Protein AF-A0A9P6MX16-F1 (afdb_monomer_lite)

Secondary structure (DSSP, 8-state):
----PPBHHHHHTT-PPPSSSS-HHHHTSHHHHTT--BPPPPPPSS-S-S-HHHHHHHHHHHHHHHHHHHHHHHHHHHHHHHHTT------PPP---------------------SHHHHHHHHHHHHHHHHHHHHHHHHHHHHHHHHHHHHHHHHHHHHHHHHHHHH-

Organism: NCBI:txid101097

Foldseek 3Di:
DDDDAAWPVCVVVVHDFADDQVTPVQVVPVVSNVVGGGDDDDPDPPPPDPPPVVVVVVVVVVVVVVVVVVVVVVVVVVVCVVVVPPPPDDPDDDDDDDDDDDDDDDDDDDDPDPPCPVVVVVVVVVVVVVVVVVVVVVVVVVVVVVVVVVVVVVVVVVVVVVVVVVVVD

InterPro domains:
  IPR001138 Zn(2)Cys(6) fungal-type DNA-binding domain [PF00172] (6-37)
  IPR001138 Zn(2)Cys(6) fungal-type DNA-binding domain [PS50048] (6-38)
  IPR001138 Zn(2)Cys(6) fungal-type DNA-binding domain [SM00066] (1-47)
  IPR001138 Zn(2)Cys(6) fungal-type DNA-binding domain [cd00067] (6-29)
  IPR036864 Zn(2)-C6 fungal-type DNA-binding domain superfamily [G3DSA:4.10.240.10] (5-36)
  IPR036864 Zn(2)-C6 fungal-type DNA-binding domain superfamily [SSF57701] (5-32)

Structure (mmCIF, N/CA/C/O backbone):
data_AF-A0A9P6MX16-F1
#
_entry.id   AF-A0A9P6MX16-F1
#
loop_
_atom_site.group_PDB
_atom_site.id
_atom_site.type_symbol
_atom_site.label_atom_id
_atom_site.label_alt_id
_atom_site.label_comp_id
_atom_site.label_asym_id
_atom_site.label_entity_id
_atom_site.label_seq_id
_atom_site.pdbx_PDB_ins_code
_atom_site.Cartn_x
_atom_site.Cartn_y
_atom_site.Cartn_z
_atom_site.occupancy
_atom_site.B_iso_or_equiv
_atom_site.auth_seq_id
_atom_site.auth_comp_id
_atom_site.auth_asym_id
_atom_site.auth_atom_id
_atom_site.pdbx_PDB_model_num
ATOM 1 N N . MET A 1 1 ? -32.508 -3.639 0.639 1.00 66.38 1 MET A N 1
ATOM 2 C CA . MET A 1 1 ? -32.840 -5.002 1.113 1.00 66.38 1 MET A CA 1
ATOM 3 C C . MET A 1 1 ? -31.656 -5.532 1.906 1.00 66.38 1 MET A C 1
ATOM 5 O O . MET A 1 1 ? -30.570 -5.615 1.347 1.00 66.38 1 MET A O 1
ATOM 9 N N . ILE A 1 2 ? -31.820 -5.806 3.201 1.00 71.56 2 ILE A N 1
ATOM 10 C CA . ILE A 1 2 ? -30.737 -6.351 4.036 1.00 71.56 2 ILE A CA 1
ATOM 11 C C . ILE A 1 2 ? -30.566 -7.835 3.674 1.00 71.56 2 ILE A C 1
ATOM 13 O O . ILE A 1 2 ? -31.559 -8.566 3.697 1.00 71.56 2 ILE A O 1
ATOM 17 N N . PRO A 1 3 ? -29.358 -8.301 3.309 1.00 75.44 3 PRO A N 1
ATOM 18 C CA . PRO A 1 3 ? -29.143 -9.703 2.976 1.00 75.44 3 PRO A CA 1
ATOM 19 C C . PRO A 1 3 ? -29.376 -10.577 4.213 1.00 75.44 3 PRO A C 1
ATOM 21 O O . PRO A 1 3 ? -28.727 -10.405 5.244 1.00 75.44 3 PRO A O 1
ATOM 24 N N . VAL A 1 4 ? -30.302 -11.532 4.107 1.00 82.31 4 VAL A N 1
ATOM 25 C CA . VAL A 1 4 ? -30.577 -12.486 5.187 1.00 82.31 4 VAL A CA 1
ATOM 26 C C . VAL A 1 4 ? -29.433 -13.492 5.247 1.00 82.31 4 VAL A C 1
ATOM 28 O O . VAL A 1 4 ? -29.265 -14.328 4.358 1.00 82.31 4 VAL A O 1
ATOM 31 N N . ILE A 1 5 ? -28.636 -13.417 6.309 1.00 92.12 5 ILE A N 1
ATOM 32 C CA . ILE A 1 5 ? -27.616 -14.424 6.602 1.00 92.12 5 ILE A CA 1
ATOM 33 C C . ILE A 1 5 ? -28.334 -15.691 7.072 1.00 92.12 5 ILE A C 1
ATOM 35 O O . ILE A 1 5 ? -29.227 -15.634 7.911 1.00 92.12 5 ILE A O 1
ATOM 39 N N . ALA A 1 6 ? -27.971 -16.855 6.534 1.00 95.19 6 ALA A N 1
ATOM 40 C CA . ALA A 1 6 ? -28.532 -18.112 7.014 1.00 95.19 6 ALA A CA 1
ATOM 41 C C . ALA A 1 6 ? -27.985 -18.459 8.408 1.00 95.19 6 ALA A C 1
ATOM 43 O O . ALA A 1 6 ? -26.780 -18.353 8.661 1.00 95.19 6 ALA A O 1
ATOM 44 N N . CYS A 1 7 ? -28.852 -18.925 9.308 1.00 96.56 7 CYS A N 1
ATOM 45 C CA . CYS A 1 7 ? -28.423 -19.392 10.622 1.00 96.56 7 CYS A CA 1
ATOM 46 C C . CYS A 1 7 ? -27.561 -20.663 10.515 1.00 96.56 7 CYS A C 1
ATOM 48 O O . CYS A 1 7 ? -27.613 -21.396 9.524 1.00 96.56 7 CYS A O 1
ATOM 50 N N . ALA A 1 8 ? -26.779 -20.964 11.553 1.00 95.94 8 ALA A N 1
ATOM 51 C CA . ALA A 1 8 ? -25.869 -22.111 11.573 1.00 95.94 8 ALA A CA 1
ATOM 52 C C . ALA A 1 8 ? -26.576 -23.464 11.367 1.00 95.94 8 ALA A C 1
ATOM 54 O O . ALA A 1 8 ? -25.977 -24.392 10.827 1.00 95.94 8 ALA A O 1
ATOM 55 N N . ASN A 1 9 ? -27.839 -23.589 11.782 1.00 96.25 9 ASN A N 1
ATOM 56 C CA . ASN A 1 9 ? -28.613 -24.823 11.636 1.00 96.25 9 ASN A CA 1
ATOM 57 C C . ASN A 1 9 ? -29.133 -24.986 10.201 1.00 96.25 9 ASN A C 1
ATOM 59 O O . ASN A 1 9 ? -28.859 -26.004 9.574 1.00 96.25 9 ASN A O 1
ATOM 63 N N . CYS A 1 10 ? -29.770 -23.953 9.639 1.00 96.75 10 CYS A N 1
ATOM 64 C CA . CYS A 1 10 ? -30.230 -23.975 8.246 1.00 96.75 10 CYS A CA 1
ATOM 65 C C . CYS A 1 10 ? -29.064 -24.121 7.260 1.00 96.75 10 CYS A C 1
ATOM 67 O O . CYS A 1 10 ? -29.162 -24.877 6.297 1.00 96.75 10 CYS A O 1
ATOM 69 N N . LYS A 1 11 ? -27.926 -23.471 7.546 1.00 94.88 11 LYS A N 1
ATOM 70 C CA . LYS A 1 11 ? -26.704 -23.596 6.745 1.00 94.88 11 LYS A CA 1
ATOM 71 C C . LYS A 1 11 ? -26.135 -25.016 6.758 1.00 94.88 11 LYS A C 1
ATOM 73 O O . LYS A 1 11 ? -25.670 -25.463 5.723 1.00 94.88 11 LYS A O 1
ATOM 78 N N . ARG A 1 12 ? -26.170 -25.722 7.896 1.00 94.62 12 ARG A N 1
ATOM 79 C CA . ARG A 1 12 ? -25.709 -27.122 8.001 1.00 94.62 12 ARG A CA 1
ATOM 80 C C . ARG A 1 12 ? -26.660 -28.111 7.330 1.00 94.62 12 ARG A C 1
ATOM 82 O O . ARG A 1 12 ? -26.201 -29.081 6.750 1.00 94.62 12 ARG A O 1
ATOM 89 N N . SER A 1 13 ? -27.964 -27.858 7.399 1.00 95.06 13 SER A N 1
ATOM 90 C CA . SER A 1 13 ? -28.988 -28.704 6.773 1.00 95.06 13 SER A CA 1
ATOM 91 C C . SER A 1 13 ? -29.249 -28.375 5.298 1.00 95.06 13 SER A C 1
ATOM 93 O O . SER A 1 13 ? -30.109 -29.005 4.698 1.00 95.06 13 SER A O 1
ATOM 95 N N . HIS A 1 14 ? -28.549 -27.388 4.726 1.00 95.25 14 HIS A N 1
ATOM 96 C CA . HIS A 1 14 ? -28.743 -26.910 3.350 1.00 95.25 14 HIS A CA 1
ATOM 97 C C . HIS A 1 14 ? -30.196 -26.515 3.019 1.00 95.25 14 HIS A C 1
ATOM 99 O O . HIS A 1 14 ? -30.659 -26.703 1.898 1.00 95.25 14 HIS A O 1
ATOM 105 N N . ILE A 1 15 ? -30.914 -25.929 3.983 1.00 95.19 15 ILE A N 1
ATOM 106 C CA . ILE A 1 15 ? -32.284 -25.425 3.790 1.00 95.19 15 ILE A CA 1
ATOM 107 C C . ILE A 1 15 ? -32.323 -23.894 3.783 1.00 95.19 15 ILE A C 1
ATOM 109 O O . ILE A 1 15 ? -31.453 -23.227 4.355 1.00 95.19 15 ILE A O 1
ATOM 113 N N . LYS A 1 16 ? -33.365 -23.323 3.165 1.00 94.56 16 LYS A N 1
ATOM 114 C CA . LYS A 1 16 ? -33.611 -21.875 3.171 1.00 94.56 16 LYS A CA 1
ATOM 115 C C . LYS A 1 16 ? -33.823 -21.387 4.609 1.00 94.56 16 LYS A C 1
ATOM 117 O O . LYS A 1 16 ? -34.569 -21.991 5.374 1.00 94.56 16 LYS A O 1
ATOM 122 N N . CYS A 1 17 ? -33.154 -20.297 4.977 1.00 96.38 17 CYS A N 1
ATOM 123 C CA . CYS A 1 17 ? -33.319 -19.667 6.283 1.00 96.38 17 CYS A CA 1
ATOM 124 C C . CYS A 1 17 ? -34.291 -18.492 6.177 1.00 96.38 17 CYS A C 1
ATOM 126 O O . CYS A 1 17 ? -34.126 -17.636 5.308 1.00 96.38 17 CYS A O 1
ATOM 128 N N . ASP A 1 18 ? -35.250 -18.432 7.094 1.00 95.06 18 ASP A N 1
ATOM 129 C CA . ASP A 1 18 ? -36.186 -17.315 7.202 1.00 95.06 18 ASP A CA 1
ATOM 130 C C . ASP A 1 18 ? -35.578 -16.129 7.973 1.00 95.06 18 ASP A C 1
ATOM 132 O O . ASP A 1 18 ? -34.541 -16.247 8.650 1.00 95.06 18 ASP A O 1
ATOM 136 N N . SER A 1 19 ? -36.236 -14.975 7.867 1.00 90.75 19 SER A N 1
ATOM 137 C CA . SER A 1 19 ? -35.952 -13.789 8.674 1.00 90.75 19 SER A CA 1
ATOM 138 C C . SER A 1 19 ? -36.405 -13.986 10.131 1.00 90.75 19 SER A C 1
ATOM 140 O O . SER A 1 19 ? -37.314 -14.763 10.420 1.00 90.75 19 SER A O 1
ATOM 142 N N . GLY A 1 20 ? -35.742 -13.293 11.065 1.00 90.88 20 GLY A N 1
ATOM 143 C CA . GLY A 1 20 ? -36.014 -13.384 12.508 1.00 90.88 20 GLY A CA 1
ATOM 144 C C . GLY A 1 20 ? -35.150 -14.417 13.241 1.00 90.88 20 GLY A C 1
ATOM 145 O O . GLY A 1 20 ? -34.706 -15.413 12.664 1.00 90.88 20 GLY A O 1
ATOM 146 N N . ARG A 1 21 ? -34.846 -14.164 14.518 1.00 92.56 21 ARG A N 1
ATOM 147 C CA . ARG A 1 21 ? -34.056 -15.063 15.372 1.00 92.56 21 ARG A CA 1
ATOM 148 C C . ARG A 1 21 ? -34.848 -15.355 16.652 1.00 92.56 21 ARG A C 1
ATOM 150 O O . ARG A 1 21 ? -35.160 -14.404 17.360 1.00 92.56 21 ARG A O 1
ATOM 157 N N . PRO A 1 22 ? -35.167 -16.629 16.947 1.00 95.81 22 PRO A N 1
ATOM 158 C CA . PRO A 1 22 ? -34.936 -17.828 16.127 1.00 95.81 22 PRO A CA 1
ATOM 159 C C . PRO A 1 22 ? -35.709 -17.795 14.791 1.00 95.81 22 PRO A C 1
ATOM 161 O O . PRO A 1 22 ? -36.801 -17.246 14.713 1.00 95.81 22 PRO A O 1
ATOM 164 N N . CYS A 1 23 ? -35.146 -18.367 13.719 1.00 96.62 23 CYS A N 1
ATOM 165 C CA . CYS A 1 23 ? -35.841 -18.430 12.422 1.00 96.62 23 CYS A CA 1
ATOM 166 C C . CYS A 1 23 ? -37.009 -19.429 12.469 1.00 96.62 23 CYS A C 1
ATOM 168 O O . CYS A 1 23 ? -36.966 -20.371 13.262 1.00 96.62 23 CYS A O 1
ATOM 170 N N . GLN A 1 24 ? -38.007 -19.275 11.591 1.00 96.38 24 GLN A N 1
ATOM 171 C CA . GLN A 1 24 ? -39.219 -20.115 11.566 1.00 96.38 24 GLN A CA 1
ATOM 172 C C . GLN A 1 24 ? -38.905 -21.619 11.500 1.00 96.38 24 GLN A C 1
ATOM 174 O O . GLN A 1 24 ? -39.499 -22.419 12.222 1.00 96.38 24 GLN A O 1
ATOM 179 N N . ASN A 1 25 ? -37.902 -22.016 10.715 1.00 95.56 25 ASN A N 1
ATOM 180 C CA . ASN A 1 25 ? -37.457 -23.411 10.659 1.00 95.56 25 ASN A CA 1
ATOM 181 C C . ASN A 1 25 ? -36.829 -23.916 11.967 1.00 95.56 25 ASN A C 1
ATOM 183 O O . ASN A 1 25 ? -37.033 -25.069 12.341 1.00 95.56 25 ASN A O 1
ATOM 187 N N . CYS A 1 26 ? -36.085 -23.075 12.689 1.00 97.06 26 CYS A N 1
ATOM 188 C CA . CYS A 1 26 ? -35.563 -23.443 14.006 1.00 97.06 26 CYS A CA 1
ATOM 189 C C . CYS A 1 26 ? -36.658 -23.436 15.074 1.00 97.06 26 CYS A C 1
ATOM 191 O O . CYS A 1 26 ? -36.585 -24.245 15.987 1.00 97.06 26 CYS A O 1
ATOM 193 N N . LEU A 1 27 ? -37.666 -22.567 14.958 1.00 96.69 27 LEU A N 1
ATOM 194 C CA . LEU A 1 27 ? -38.768 -22.460 15.915 1.00 96.69 27 LEU A CA 1
ATOM 195 C C . LEU A 1 27 ? -39.606 -23.748 15.983 1.00 96.69 27 LEU A C 1
ATOM 197 O O . LEU A 1 27 ? -40.008 -24.159 17.064 1.00 96.69 27 LEU A O 1
ATOM 201 N N . LYS A 1 28 ? -39.782 -24.439 14.847 1.00 95.69 28 LYS A N 1
ATOM 202 C CA . LYS A 1 28 ? -40.460 -25.749 14.764 1.00 95.69 28 LYS A CA 1
ATOM 203 C C . LYS A 1 28 ? -39.739 -26.874 15.521 1.00 95.69 28 LYS A C 1
ATOM 205 O O . LYS A 1 28 ? -40.311 -27.940 15.725 1.00 95.69 28 LYS A O 1
ATOM 210 N N . HIS A 1 29 ? -38.481 -26.669 15.916 1.00 94.38 29 HIS A N 1
ATOM 211 C CA . HIS A 1 29 ? -37.665 -27.661 16.609 1.00 94.38 29 HIS A CA 1
ATOM 212 C C . HIS A 1 29 ? -37.099 -27.065 17.908 1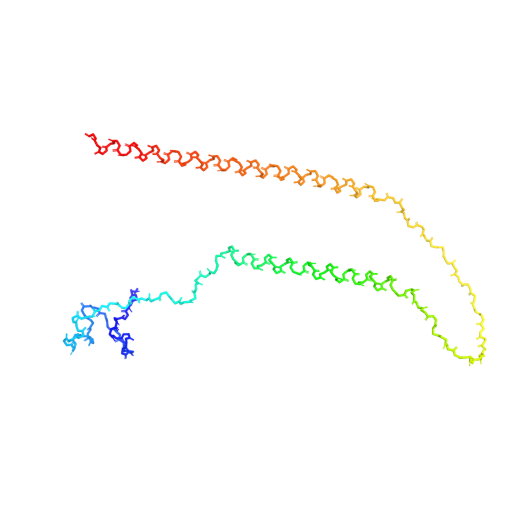.00 94.38 29 HIS A C 1
ATOM 214 O O . HIS A 1 29 ? -36.113 -26.324 17.849 1.00 94.38 29 HIS A O 1
ATOM 220 N N . PRO A 1 30 ? -37.632 -27.426 19.090 1.00 91.19 30 PRO A N 1
ATOM 221 C CA . PRO A 1 30 ? -37.253 -26.807 20.366 1.00 91.19 30 PRO A CA 1
ATOM 222 C C . PRO A 1 30 ? -35.738 -26.801 20.634 1.00 91.19 30 PRO A C 1
ATOM 224 O O . PRO A 1 30 ? -35.178 -25.799 21.075 1.00 91.19 30 PRO A O 1
ATOM 227 N N . SER A 1 31 ? -35.040 -27.878 20.263 1.00 92.31 31 SER A N 1
ATOM 228 C CA . SER A 1 31 ? -33.582 -28.007 20.405 1.00 92.31 31 SER A CA 1
ATOM 229 C C . SER A 1 31 ? -32.771 -27.072 19.492 1.00 92.31 31 SER A C 1
ATOM 231 O O . SER A 1 31 ? -31.654 -26.671 19.825 1.00 92.31 31 SER A O 1
ATOM 233 N N . LYS A 1 32 ? -33.318 -26.693 18.331 1.00 93.69 32 LYS A N 1
ATOM 234 C CA . LYS A 1 32 ? -32.662 -25.811 17.350 1.00 93.69 32 LYS A CA 1
ATOM 235 C C . LYS A 1 32 ? -33.019 -24.344 17.567 1.00 93.69 32 LYS A C 1
ATOM 237 O O . LYS A 1 32 ? -32.224 -23.486 17.184 1.00 93.69 32 LYS A O 1
ATOM 242 N N . ALA A 1 33 ? -34.177 -24.055 18.164 1.00 95.19 33 ALA A N 1
ATOM 243 C CA . ALA A 1 33 ? -34.611 -22.702 18.503 1.00 95.19 33 ALA A CA 1
ATOM 244 C C . ALA A 1 33 ? -33.630 -22.032 19.474 1.00 95.19 33 ALA A C 1
ATOM 246 O O . ALA A 1 33 ? -33.142 -20.940 19.188 1.00 95.19 33 ALA A O 1
ATOM 247 N N . LEU A 1 34 ? -33.249 -22.740 20.545 1.00 95.19 34 LEU A N 1
ATOM 248 C CA . LEU A 1 34 ? -32.335 -22.233 21.576 1.00 95.19 34 LEU A CA 1
ATOM 249 C C . LEU A 1 34 ? -30.926 -21.917 21.035 1.00 95.19 34 LEU A C 1
ATOM 251 O O . LEU A 1 34 ? -30.230 -21.049 21.546 1.00 95.19 34 LEU A O 1
ATOM 255 N N . THR A 1 35 ? -30.504 -22.609 19.973 1.00 95.62 35 THR A N 1
ATOM 256 C CA . THR A 1 35 ? -29.166 -22.474 19.365 1.00 95.62 35 THR A CA 1
ATOM 257 C C . THR A 1 35 ? -29.179 -21.707 18.038 1.00 95.62 35 THR A C 1
ATOM 259 O O . THR A 1 35 ? -28.188 -21.702 17.298 1.00 95.62 35 THR A O 1
ATOM 262 N N . CYS A 1 36 ? -30.298 -21.061 17.698 1.00 96.44 36 CYS A N 1
ATOM 263 C CA . CYS A 1 36 ? -30.483 -20.401 16.413 1.00 96.44 36 CYS A CA 1
ATOM 264 C C . CYS A 1 36 ? -29.717 -19.073 16.334 1.00 96.44 36 CYS A C 1
ATOM 266 O O . CYS A 1 36 ? -30.259 -18.003 16.599 1.00 96.44 36 CYS A O 1
ATOM 268 N N . ARG A 1 37 ? -28.470 -19.144 15.868 1.00 95.94 37 ARG A N 1
ATOM 269 C CA . ARG A 1 37 ? -27.595 -17.988 15.630 1.00 95.94 37 ARG A CA 1
ATOM 270 C C . ARG A 1 37 ? -27.145 -17.895 14.180 1.00 95.94 37 ARG A C 1
ATOM 272 O O . ARG A 1 37 ? -27.054 -18.915 13.491 1.00 95.94 37 ARG A O 1
ATOM 279 N N . ASP A 1 38 ? -26.832 -16.686 13.734 1.00 95.25 38 ASP A N 1
ATOM 280 C CA . ASP A 1 38 ? -26.268 -16.454 12.408 1.00 95.25 38 ASP A CA 1
ATOM 281 C C . ASP A 1 38 ? -24.962 -17.207 12.204 1.00 95.25 38 ASP A C 1
ATOM 283 O O . ASP A 1 38 ? -24.109 -17.284 13.090 1.00 95.25 38 ASP A O 1
ATOM 287 N N . ALA A 1 39 ? -24.812 -17.808 11.026 1.00 92.94 39 ALA A N 1
ATOM 288 C CA . ALA A 1 39 ? -23.555 -18.432 10.677 1.00 92.94 39 ALA A CA 1
ATOM 289 C C . ALA A 1 39 ? -22.536 -17.343 10.340 1.00 92.94 39 ALA A C 1
ATOM 291 O O . ALA A 1 39 ? -22.697 -16.646 9.340 1.00 92.94 39 ALA A O 1
ATOM 292 N N . ILE A 1 40 ? -21.454 -17.257 11.117 1.00 89.81 40 ILE A N 1
ATOM 293 C CA . ILE A 1 40 ? -20.320 -16.387 10.797 1.00 89.81 40 ILE A CA 1
ATOM 294 C C . ILE A 1 40 ? -19.742 -16.850 9.448 1.00 89.81 40 ILE A C 1
ATOM 296 O O . ILE A 1 40 ? -19.316 -18.010 9.322 1.00 89.81 40 ILE A O 1
ATOM 300 N N . PRO A 1 41 ? -19.762 -16.009 8.399 1.00 83.38 41 PRO A N 1
ATOM 301 C CA . PRO A 1 41 ? -19.105 -16.334 7.149 1.00 83.38 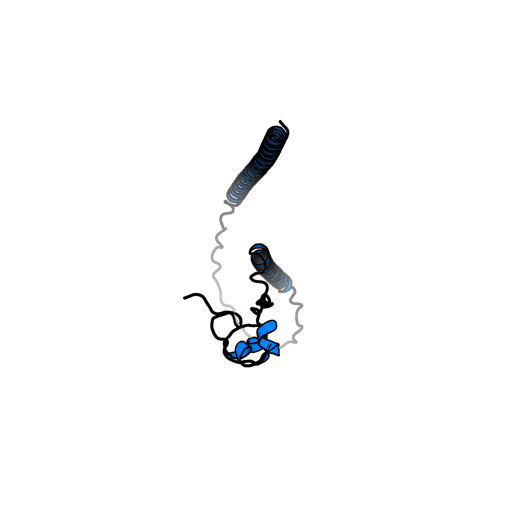41 PRO A CA 1
ATOM 302 C C . PRO A 1 41 ? -17.609 -16.464 7.425 1.00 83.38 41 PRO A C 1
ATOM 304 O O . PRO A 1 41 ? -16.966 -15.502 7.838 1.00 83.38 41 PRO A O 1
ATOM 307 N N . LYS A 1 42 ? -17.038 -17.649 7.194 1.00 80.38 42 LYS A N 1
ATOM 308 C CA . LYS A 1 42 ? -15.582 -17.748 7.115 1.00 80.38 42 LYS A CA 1
ATOM 309 C C . LYS A 1 42 ? -15.135 -16.882 5.932 1.00 80.38 42 LYS A C 1
ATOM 311 O O . LYS A 1 42 ? -15.789 -16.952 4.882 1.00 80.38 42 LYS A O 1
ATOM 316 N N . PRO A 1 43 ? -14.061 -16.087 6.065 1.00 77.25 43 PRO A N 1
ATOM 317 C CA . PRO A 1 43 ? -13.465 -15.444 4.906 1.00 77.25 43 PRO A CA 1
ATOM 318 C C . PRO A 1 43 ? -13.149 -16.554 3.899 1.00 77.25 43 PRO A C 1
ATOM 320 O O . PRO A 1 43 ? -12.456 -17.518 4.228 1.00 77.25 43 PRO A O 1
ATOM 323 N N . ARG A 1 44 ? -13.756 -16.499 2.706 1.00 74.06 44 ARG A N 1
ATOM 324 C CA . ARG A 1 44 ? -13.480 -17.500 1.668 1.00 74.06 44 ARG A CA 1
ATOM 325 C C . ARG A 1 44 ? -11.987 -17.413 1.378 1.00 74.06 44 ARG A C 1
ATOM 327 O O . ARG A 1 44 ? -11.493 -16.320 1.120 1.00 74.06 44 ARG A O 1
ATOM 334 N N . GLY A 1 45 ? -11.301 -18.550 1.461 1.00 67.19 45 GLY A N 1
ATOM 335 C CA . GLY A 1 45 ? -9.843 -18.689 1.455 1.00 67.19 45 GLY A CA 1
ATOM 336 C C . GLY A 1 45 ? -9.135 -18.329 0.150 1.00 67.19 45 GLY A C 1
ATOM 337 O O . GLY A 1 45 ? -8.098 -18.906 -0.144 1.00 67.19 45 GLY A O 1
ATOM 338 N N . ARG A 1 46 ? -9.641 -17.368 -0.624 1.00 60.06 46 ARG A N 1
ATOM 339 C CA . ARG A 1 46 ? -8.766 -16.616 -1.512 1.00 60.06 46 ARG A CA 1
ATOM 340 C C . ARG A 1 46 ? -8.396 -15.338 -0.761 1.00 60.06 46 ARG A C 1
ATOM 342 O O . ARG A 1 46 ? -9.284 -14.494 -0.611 1.00 60.06 46 ARG A O 1
ATOM 349 N N . PRO A 1 47 ? -7.155 -15.182 -0.257 1.00 63.50 47 PRO A N 1
ATOM 350 C CA . PRO A 1 47 ? -6.705 -13.887 0.239 1.00 63.50 47 PRO A CA 1
ATOM 351 C C . PRO A 1 47 ? -7.056 -12.846 -0.828 1.00 63.50 47 PRO A C 1
ATOM 353 O O . PRO A 1 47 ? -6.700 -13.000 -2.000 1.00 63.50 47 PRO A O 1
ATOM 356 N N . LYS A 1 48 ? -7.888 -11.866 -0.462 1.00 58.06 48 LYS A N 1
ATOM 357 C CA . LYS A 1 48 ? -8.299 -10.797 -1.372 1.00 58.06 48 LYS A CA 1
ATOM 358 C C . LYS A 1 48 ? -7.060 -9.966 -1.675 1.00 58.06 48 LYS A C 1
ATOM 360 O O . LYS A 1 48 ? -6.744 -9.058 -0.923 1.00 58.06 48 LYS A O 1
ATOM 365 N N . GLY A 1 49 ? -6.393 -10.318 -2.768 1.00 52.06 49 GLY A N 1
ATOM 366 C CA . GLY A 1 49 ? -5.196 -9.652 -3.249 1.00 52.06 49 GLY A CA 1
ATOM 367 C C . GLY A 1 49 ? -3.991 -9.954 -2.368 1.00 52.06 49 GLY A C 1
ATOM 368 O O . GLY A 1 49 ? -3.902 -9.492 -1.235 1.00 52.06 49 GLY A O 1
ATOM 369 N N . GLY A 1 50 ? -2.996 -10.638 -2.939 1.00 55.81 50 GLY A N 1
ATOM 370 C CA . GLY A 1 50 ? -1.633 -10.212 -2.637 1.00 55.81 50 GLY A CA 1
ATOM 371 C C . GLY A 1 50 ? -1.611 -8.692 -2.803 1.00 55.81 50 GLY A C 1
ATOM 372 O O . GLY A 1 50 ? -2.221 -8.176 -3.745 1.00 55.81 50 GLY A O 1
ATOM 373 N N . SER A 1 51 ? -1.054 -7.990 -1.822 1.00 65.19 51 SER A N 1
ATOM 374 C CA . SER A 1 51 ? -0.935 -6.531 -1.810 1.00 65.19 51 SER A CA 1
ATOM 375 C C . SER A 1 51 ? -0.582 -6.010 -3.208 1.00 65.19 51 SER A C 1
ATOM 377 O O . SER A 1 51 ? 0.119 -6.695 -3.950 1.00 65.19 51 SER A O 1
ATOM 379 N N . LYS A 1 52 ? -1.031 -4.805 -3.590 1.00 68.81 52 LYS A N 1
ATOM 380 C CA . LYS A 1 52 ? -0.557 -4.161 -4.834 1.00 68.81 52 LYS A CA 1
ATOM 381 C C . LYS A 1 52 ? 0.964 -4.315 -4.990 1.00 68.81 52 LYS A C 1
ATOM 383 O O . LYS A 1 52 ? 1.414 -4.712 -6.051 1.00 68.81 52 LYS A O 1
ATOM 388 N N . ALA A 1 53 ? 1.696 -4.196 -3.881 1.00 68.75 53 ALA A N 1
ATOM 389 C CA . ALA A 1 53 ? 3.122 -4.491 -3.773 1.00 68.75 53 ALA A CA 1
ATOM 390 C C . ALA A 1 53 ? 3.540 -5.906 -4.232 1.00 68.75 53 ALA A C 1
ATOM 392 O O . ALA A 1 53 ? 4.522 -6.039 -4.946 1.00 68.75 53 ALA A O 1
ATOM 393 N N . ALA A 1 54 ? 2.816 -6.969 -3.871 1.00 72.94 54 ALA A N 1
ATOM 394 C CA . ALA A 1 54 ? 3.111 -8.328 -4.332 1.00 72.94 54 ALA A CA 1
ATOM 395 C C . ALA A 1 54 ? 2.808 -8.521 -5.828 1.00 72.94 54 ALA A C 1
ATOM 397 O O . ALA A 1 54 ? 3.565 -9.188 -6.529 1.00 72.94 54 ALA A O 1
ATOM 398 N N . ALA A 1 55 ? 1.722 -7.930 -6.334 1.00 78.69 55 ALA A N 1
ATOM 399 C CA . ALA A 1 55 ? 1.415 -7.964 -7.765 1.00 78.69 55 ALA A CA 1
ATOM 400 C C . ALA A 1 55 ? 2.453 -7.176 -8.586 1.00 78.69 55 ALA A C 1
ATOM 402 O O . ALA A 1 55 ? 2.873 -7.620 -9.652 1.00 78.69 55 ALA A O 1
ATOM 403 N N . GLU A 1 56 ? 2.901 -6.043 -8.054 1.00 84.00 56 GLU A N 1
ATOM 404 C CA . GLU A 1 56 ? 3.900 -5.167 -8.659 1.00 84.00 56 GLU A CA 1
ATOM 405 C C . GLU A 1 56 ? 5.306 -5.773 -8.610 1.00 84.00 56 GLU A C 1
ATOM 407 O O . GLU A 1 56 ? 6.017 -5.733 -9.610 1.00 84.00 56 GLU A O 1
ATOM 412 N N . ALA A 1 57 ? 5.665 -6.460 -7.522 1.00 84.44 57 ALA A N 1
ATOM 413 C CA . ALA A 1 57 ? 6.902 -7.234 -7.432 1.00 84.44 57 ALA A CA 1
ATOM 414 C C . ALA A 1 57 ? 6.942 -8.378 -8.458 1.00 84.44 57 ALA A C 1
ATOM 416 O O . ALA A 1 57 ? 7.963 -8.591 -9.109 1.00 84.44 57 ALA A O 1
ATOM 417 N N . ILE A 1 58 ? 5.825 -9.090 -8.660 1.00 88.31 58 ILE A N 1
ATOM 418 C CA . ILE A 1 58 ? 5.732 -10.132 -9.695 1.00 88.31 58 ILE A CA 1
ATOM 419 C C . ILE A 1 58 ? 5.865 -9.518 -11.094 1.00 88.31 58 ILE A C 1
ATOM 421 O O . ILE A 1 58 ? 6.544 -10.087 -11.949 1.00 88.31 58 ILE A O 1
ATOM 425 N N . PHE A 1 59 ? 5.241 -8.363 -11.339 1.00 91.75 59 PHE A N 1
ATOM 426 C CA . PHE A 1 59 ? 5.341 -7.668 -12.622 1.00 91.75 59 PHE A CA 1
ATOM 427 C C . PHE A 1 59 ? 6.774 -7.196 -12.911 1.00 91.75 59 PHE A C 1
ATOM 429 O O . PHE A 1 59 ? 7.300 -7.499 -13.983 1.00 91.75 59 PHE A O 1
ATOM 436 N N . GLN A 1 60 ? 7.435 -6.547 -11.946 1.00 90.50 60 GLN A N 1
ATOM 437 C CA . GLN A 1 60 ? 8.838 -6.139 -12.070 1.00 90.50 60 GLN A CA 1
ATOM 438 C C . GLN A 1 60 ? 9.762 -7.334 -12.306 1.00 90.50 60 GLN A C 1
ATOM 440 O O . GLN A 1 60 ? 10.576 -7.294 -13.227 1.00 90.50 60 GLN A O 1
ATOM 445 N N . ALA A 1 61 ? 9.602 -8.420 -11.543 1.00 92.25 61 ALA A N 1
ATOM 446 C CA . ALA A 1 61 ? 10.412 -9.623 -11.717 1.00 92.25 61 ALA A CA 1
ATOM 447 C C . ALA A 1 61 ? 10.271 -10.205 -13.133 1.00 92.25 61 ALA A C 1
ATOM 449 O O . ALA A 1 61 ? 11.257 -10.622 -13.740 1.00 92.25 61 ALA A O 1
ATOM 450 N N . ARG A 1 62 ? 9.056 -10.185 -13.699 1.00 94.56 62 ARG A N 1
ATOM 451 C CA . ARG A 1 62 ? 8.796 -10.674 -15.060 1.00 94.56 62 ARG A CA 1
ATOM 452 C C . ARG A 1 62 ? 9.435 -9.790 -16.129 1.00 94.56 62 ARG A C 1
ATOM 454 O O . ARG A 1 62 ? 9.981 -10.312 -17.097 1.00 94.56 62 ARG A O 1
ATOM 461 N N . LEU A 1 63 ? 9.390 -8.472 -15.942 1.00 94.69 63 LEU A N 1
ATOM 462 C CA . LEU A 1 63 ? 10.013 -7.512 -16.851 1.00 94.69 63 LEU A CA 1
ATOM 463 C C . LEU A 1 63 ? 11.542 -7.651 -16.842 1.00 94.69 63 LEU A C 1
ATOM 465 O O . LEU A 1 63 ? 12.177 -7.673 -17.894 1.00 94.69 63 LEU A O 1
ATOM 469 N N . GLN A 1 64 ? 12.122 -7.839 -15.655 1.00 93.25 64 GLN A N 1
ATOM 470 C CA . GLN A 1 64 ? 13.557 -8.048 -15.479 1.00 93.25 64 GLN A CA 1
ATOM 471 C C . GLN A 1 64 ? 14.026 -9.358 -16.138 1.00 93.25 64 GLN A C 1
ATOM 473 O O . GLN A 1 64 ? 15.063 -9.387 -16.801 1.00 93.25 64 GLN A O 1
ATOM 478 N N . GLN A 1 65 ? 13.223 -10.424 -16.043 1.00 93.12 65 GLN A N 1
ATOM 479 C CA . GLN A 1 65 ? 13.494 -11.690 -16.733 1.00 93.12 65 GLN A CA 1
ATOM 480 C C . GLN A 1 65 ? 13.468 -11.536 -18.263 1.00 93.12 65 GLN A C 1
ATOM 482 O O . GLN A 1 65 ? 14.282 -12.138 -18.962 1.00 93.12 65 GLN A O 1
ATOM 487 N N . GLN A 1 66 ? 12.560 -10.708 -18.788 1.00 93.44 66 GLN A N 1
ATOM 488 C CA . GLN A 1 66 ? 12.441 -10.458 -20.224 1.00 93.44 66 GLN A CA 1
ATOM 489 C C . GLN A 1 66 ? 13.645 -9.670 -20.771 1.00 93.44 66 GLN A C 1
ATOM 491 O O . GLN A 1 66 ? 14.143 -9.988 -21.850 1.00 93.44 66 GLN A O 1
ATOM 496 N N . GLN A 1 67 ? 14.176 -8.712 -20.000 1.00 91.81 67 GLN A N 1
ATOM 497 C CA . GLN A 1 67 ? 15.409 -7.999 -20.362 1.00 91.81 67 GLN A CA 1
ATOM 498 C C . GLN A 1 67 ? 16.639 -8.920 -20.374 1.00 91.81 67 GLN A C 1
ATOM 500 O O . GLN A 1 67 ? 17.448 -8.843 -21.300 1.00 91.81 67 GLN A O 1
ATOM 505 N N . GLN A 1 68 ? 16.770 -9.835 -19.404 1.00 91.12 68 GLN A N 1
ATOM 506 C CA . GLN A 1 68 ? 17.884 -10.796 -19.396 1.00 91.12 68 GLN A CA 1
ATOM 507 C C . GLN A 1 68 ? 17.873 -11.724 -20.620 1.00 91.12 68 GLN A C 1
ATOM 509 O O . GLN A 1 68 ? 18.934 -12.026 -21.166 1.00 91.12 68 GLN A O 1
ATOM 514 N N . GLN A 1 69 ? 16.692 -12.144 -21.089 1.00 90.69 69 GLN A N 1
ATOM 515 C CA . GLN A 1 69 ? 16.591 -12.966 -22.301 1.00 90.69 69 GLN A CA 1
ATOM 516 C C . GLN A 1 69 ? 17.034 -12.210 -23.562 1.00 90.69 69 GLN A C 1
ATOM 518 O O . GLN A 1 69 ? 17.702 -12.799 -24.413 1.00 90.69 69 GLN A O 1
ATOM 523 N N . GLN A 1 70 ? 16.728 -10.912 -23.677 1.00 87.94 70 GLN A N 1
ATOM 524 C CA . GLN A 1 70 ? 17.189 -10.107 -24.816 1.00 87.94 70 GLN A CA 1
ATOM 525 C C . GLN A 1 70 ? 18.713 -9.933 -24.826 1.00 87.94 70 GLN A C 1
ATOM 527 O O . GLN A 1 70 ? 19.330 -10.073 -25.882 1.00 87.94 70 GLN A O 1
ATOM 532 N N . GLN A 1 71 ? 19.343 -9.709 -23.665 1.00 86.56 71 GLN A N 1
ATOM 533 C CA . GLN A 1 71 ? 20.809 -9.626 -23.592 1.00 86.56 71 GLN A CA 1
ATOM 534 C C . GLN A 1 71 ? 21.492 -10.941 -23.986 1.00 86.56 71 GLN A C 1
ATOM 536 O O . GLN A 1 71 ? 22.493 -10.913 -24.704 1.00 86.56 71 GLN A O 1
ATOM 541 N N . GLN A 1 72 ? 20.949 -12.097 -23.578 1.00 87.19 72 GLN A N 1
ATOM 542 C CA . GLN A 1 72 ? 21.509 -13.390 -23.988 1.00 87.19 72 GLN A CA 1
ATOM 543 C C . GLN A 1 72 ? 21.430 -13.601 -25.504 1.00 87.19 72 GLN A C 1
ATOM 545 O O . GLN A 1 72 ? 22.413 -14.049 -26.091 1.00 87.19 72 GLN A O 1
ATOM 550 N N . GLN A 1 73 ? 20.320 -13.233 -26.155 1.00 87.19 73 GLN A N 1
ATOM 551 C CA . GLN A 1 73 ? 20.206 -13.349 -27.616 1.00 87.19 73 GLN A CA 1
ATOM 552 C C . GLN A 1 73 ? 21.211 -12.459 -28.353 1.00 87.19 73 GLN A C 1
ATOM 554 O O . GLN A 1 73 ? 21.825 -12.904 -29.321 1.00 87.19 73 GLN A O 1
ATOM 559 N N . GLN A 1 74 ? 21.425 -11.228 -27.882 1.00 85.50 74 GLN A N 1
ATOM 560 C CA . GLN A 1 74 ? 22.371 -10.307 -28.513 1.00 85.50 74 GLN A CA 1
ATOM 561 C C . GLN A 1 74 ? 23.818 -10.817 -28.396 1.00 85.50 74 GLN A C 1
ATOM 563 O O . GLN A 1 74 ? 24.587 -10.765 -29.357 1.00 85.50 74 GLN A O 1
ATOM 568 N N . GLN A 1 75 ? 24.173 -11.399 -27.246 1.00 84.31 75 GLN A N 1
ATOM 569 C CA . GLN A 1 75 ? 25.492 -11.996 -27.036 1.00 84.31 75 GLN A CA 1
ATOM 570 C C . GLN A 1 75 ? 25.695 -13.269 -27.877 1.00 84.31 75 GLN A C 1
ATOM 572 O O . GLN A 1 75 ? 26.804 -13.522 -28.346 1.00 84.31 75 GLN A O 1
ATOM 577 N N . GLN A 1 76 ? 24.633 -14.046 -28.122 1.00 83.31 76 GLN A N 1
ATOM 578 C CA . GLN A 1 76 ? 24.678 -15.231 -28.985 1.00 83.31 76 GLN A CA 1
ATOM 579 C C . GLN A 1 76 ? 24.868 -14.857 -30.462 1.00 83.31 76 GLN A C 1
ATOM 581 O O . GLN A 1 76 ? 25.716 -15.451 -31.121 1.00 83.31 76 GLN A O 1
ATOM 586 N N . GLN A 1 77 ? 24.186 -13.813 -30.950 1.00 83.19 77 GLN A N 1
ATOM 587 C CA . GLN A 1 77 ? 24.379 -13.294 -32.313 1.00 83.19 77 GLN A CA 1
ATOM 588 C C . GLN A 1 77 ? 25.802 -12.775 -32.541 1.00 83.19 77 GLN A C 1
ATOM 590 O O . GLN A 1 77 ? 26.416 -13.098 -33.557 1.00 83.19 77 GLN A O 1
ATOM 595 N N . LEU A 1 78 ? 26.359 -12.032 -31.577 1.00 78.06 78 LEU A N 1
ATOM 596 C CA . LEU A 1 78 ? 27.769 -11.633 -31.610 1.00 78.06 78 LEU A CA 1
ATOM 597 C C . LEU A 1 78 ? 28.681 -12.863 -31.648 1.00 78.06 78 LEU A C 1
ATOM 599 O O . LEU A 1 78 ? 29.631 -12.913 -32.423 1.00 78.06 78 LEU A O 1
ATOM 603 N N . ARG A 1 79 ? 28.382 -13.896 -30.855 1.00 76.31 79 ARG A N 1
ATOM 604 C CA . ARG A 1 79 ? 29.190 -15.117 -30.838 1.00 76.31 79 ARG A CA 1
ATOM 605 C C . ARG A 1 79 ? 29.151 -15.864 -32.173 1.00 76.31 79 ARG A C 1
ATOM 607 O O . ARG A 1 79 ? 30.205 -16.300 -32.625 1.00 76.31 79 ARG A O 1
ATOM 614 N N . ASP A 1 80 ? 27.993 -15.963 -32.818 1.00 71.62 80 ASP A N 1
ATOM 615 C CA . ASP A 1 80 ? 27.854 -16.592 -34.138 1.00 71.62 80 ASP A CA 1
ATOM 616 C C . ASP A 1 80 ? 28.538 -15.764 -35.238 1.00 71.62 80 ASP A C 1
ATOM 618 O O . ASP A 1 80 ? 29.224 -16.325 -36.097 1.00 71.62 80 ASP A O 1
ATOM 622 N N . GLN A 1 81 ? 28.464 -14.430 -35.164 1.00 70.75 81 GLN A N 1
ATOM 623 C CA . GLN A 1 81 ? 29.206 -13.531 -36.055 1.00 70.75 81 GLN A CA 1
ATOM 624 C C . GLN A 1 81 ? 30.727 -13.720 -35.909 1.00 70.75 81 GLN A C 1
ATOM 626 O O . GLN A 1 81 ? 31.457 -13.730 -36.907 1.00 70.75 81 GLN A O 1
ATOM 631 N N . TYR A 1 82 ? 31.209 -13.938 -34.679 1.00 61.22 82 TYR A N 1
ATOM 632 C CA . TYR A 1 82 ? 32.628 -14.173 -34.409 1.00 61.22 82 TYR A CA 1
ATOM 633 C C . TYR A 1 82 ? 33.089 -15.633 -34.587 1.00 61.22 82 TYR A C 1
ATOM 635 O O . TYR A 1 82 ? 34.286 -15.879 -34.702 1.00 61.22 82 TYR A O 1
ATOM 643 N N . GLN A 1 83 ? 32.189 -16.617 -34.651 1.00 59.06 83 GLN A N 1
ATOM 644 C CA . GLN A 1 83 ? 32.551 -18.019 -34.919 1.00 59.06 83 GLN A CA 1
ATOM 645 C C . GLN A 1 83 ? 32.386 -18.421 -36.392 1.00 59.06 83 GLN A C 1
ATOM 647 O O . GLN A 1 83 ? 33.055 -19.352 -36.840 1.00 59.06 83 GLN A O 1
ATOM 652 N N . GLY A 1 84 ? 31.595 -17.684 -37.180 1.00 49.25 84 GLY A N 1
ATOM 653 C CA . GLY A 1 84 ? 31.371 -17.957 -38.605 1.00 49.25 84 GLY A CA 1
ATOM 654 C C . GLY A 1 84 ? 32.599 -17.817 -39.520 1.00 49.25 84 GLY A C 1
ATOM 655 O O . GLY A 1 84 ? 32.563 -18.278 -40.660 1.00 49.25 84 GLY A O 1
ATOM 656 N N . HIS A 1 85 ? 33.706 -17.238 -39.046 1.00 51.09 85 HIS A N 1
ATOM 657 C CA . HIS A 1 85 ? 34.917 -17.026 -39.850 1.00 51.09 85 HIS A CA 1
ATOM 658 C C . HIS A 1 85 ? 36.066 -18.008 -39.561 1.00 51.09 85 HIS A C 1
ATOM 660 O O . HIS A 1 85 ? 37.102 -17.930 -40.216 1.00 51.09 85 HIS A O 1
ATOM 666 N N . ILE A 1 86 ? 35.870 -19.007 -38.689 1.00 51.19 86 ILE A N 1
ATOM 667 C CA . ILE A 1 86 ? 36.737 -20.199 -38.660 1.00 51.19 86 ILE A CA 1
ATOM 668 C C . ILE A 1 86 ? 36.011 -21.348 -39.363 1.00 51.19 86 ILE A C 1
ATOM 670 O O . ILE A 1 86 ? 35.754 -22.418 -38.812 1.00 51.19 86 ILE A O 1
ATOM 674 N N . SER A 1 87 ? 35.687 -21.120 -40.637 1.00 49.75 87 SER A N 1
ATOM 675 C CA . SER A 1 87 ? 35.453 -22.217 -41.570 1.00 49.75 87 SER A CA 1
ATOM 676 C C . SER A 1 87 ? 36.778 -22.945 -41.762 1.00 49.75 87 SER A C 1
ATOM 678 O O . SER A 1 87 ? 37.610 -22.590 -42.592 1.00 49.75 87 SER A O 1
ATOM 680 N N . ARG A 1 88 ? 36.984 -23.969 -40.937 1.00 48.84 88 ARG A N 1
ATOM 681 C CA . ARG A 1 88 ? 37.996 -24.996 -41.151 1.00 48.84 88 ARG A CA 1
ATOM 682 C C . ARG A 1 88 ? 37.755 -25.568 -42.559 1.00 48.84 88 ARG A C 1
ATOM 684 O O . ARG A 1 88 ? 36.639 -26.026 -42.818 1.00 48.84 88 ARG A O 1
ATOM 691 N N . PRO A 1 89 ? 38.733 -25.524 -43.479 1.00 49.88 89 PRO A N 1
ATOM 692 C CA . PRO A 1 89 ? 38.514 -25.968 -44.846 1.00 49.88 89 PRO A CA 1
ATOM 693 C C . PRO A 1 89 ? 38.118 -27.444 -44.836 1.00 49.88 89 PRO A C 1
ATOM 695 O O . PRO A 1 89 ? 38.865 -28.313 -44.381 1.00 49.88 89 PRO A O 1
ATOM 698 N N . ARG A 1 90 ? 36.912 -27.725 -45.332 1.00 53.72 90 ARG A N 1
ATOM 699 C CA . ARG A 1 90 ? 36.494 -29.073 -45.693 1.00 53.72 90 ARG A CA 1
ATOM 700 C C . ARG A 1 90 ? 37.339 -29.466 -46.900 1.00 53.72 90 ARG A C 1
ATOM 702 O O . ARG A 1 90 ? 37.144 -28.928 -47.984 1.00 53.72 90 ARG A O 1
ATOM 709 N N . MET A 1 91 ? 38.293 -30.370 -46.700 1.00 51.62 91 MET A N 1
ATOM 710 C CA . MET A 1 91 ? 39.021 -31.030 -47.784 1.00 51.62 91 MET A CA 1
ATOM 711 C C . MET A 1 91 ? 37.985 -31.746 -48.668 1.00 51.62 91 MET A C 1
ATOM 713 O O . MET A 1 91 ? 37.490 -32.809 -48.300 1.00 51.62 91 MET A O 1
ATOM 717 N N . MET A 1 92 ? 37.588 -31.131 -49.783 1.00 49.84 92 MET A N 1
ATOM 718 C CA . MET A 1 92 ? 36.868 -31.799 -50.866 1.00 49.84 92 MET A CA 1
ATOM 719 C C . MET A 1 92 ? 37.884 -32.129 -51.952 1.00 49.84 92 MET A C 1
ATOM 721 O O . MET A 1 92 ? 38.659 -31.282 -52.395 1.00 49.84 92 MET A O 1
ATOM 725 N N . SER A 1 93 ? 37.895 -33.403 -52.314 1.00 54.66 93 SER A N 1
ATOM 726 C CA . SER A 1 93 ? 38.684 -33.998 -53.375 1.00 54.66 93 SER A CA 1
ATOM 727 C C . SER A 1 93 ? 38.329 -33.413 -54.743 1.00 54.66 93 SER A C 1
ATOM 729 O O . SER A 1 93 ? 37.204 -33.003 -55.014 1.00 54.66 93 SER A O 1
ATOM 731 N N . GLN A 1 94 ? 39.357 -33.386 -55.581 1.00 53.03 94 GLN A N 1
ATOM 732 C CA . GLN A 1 94 ? 39.457 -32.781 -56.901 1.00 53.03 94 GLN A CA 1
ATOM 733 C C . GLN A 1 94 ? 38.360 -33.243 -57.873 1.00 53.03 94 GLN A C 1
ATOM 735 O O . GLN A 1 94 ? 38.088 -34.437 -57.988 1.00 53.03 94 GLN A O 1
ATOM 740 N N . SER A 1 95 ? 37.815 -32.307 -58.651 1.00 52.25 95 SER A N 1
ATOM 741 C CA . SER A 1 95 ? 37.397 -32.536 -60.040 1.00 52.25 95 SER A CA 1
ATOM 742 C C . SER A 1 95 ? 37.338 -31.197 -60.775 1.00 52.25 95 SER A C 1
ATOM 744 O O . SER A 1 95 ? 36.636 -30.268 -60.386 1.00 52.25 95 SER A O 1
ATOM 746 N N . SER A 1 96 ? 38.180 -31.104 -61.795 1.00 56.62 96 SER A N 1
ATOM 747 C CA . SER A 1 96 ? 38.412 -29.992 -62.708 1.00 56.62 96 SER A CA 1
ATOM 748 C C . SER A 1 96 ? 37.327 -29.913 -63.782 1.00 56.62 96 SER A C 1
ATOM 750 O O . SER A 1 96 ? 36.934 -30.944 -64.310 1.00 56.62 96 SER A O 1
ATOM 752 N N . CYS A 1 97 ? 36.915 -28.700 -64.167 1.00 41.38 97 CYS A N 1
ATOM 753 C CA . CYS A 1 97 ? 37.252 -28.079 -65.462 1.00 41.38 97 CYS A CA 1
ATOM 754 C C . CYS A 1 97 ? 36.293 -26.923 -65.825 1.00 41.38 97 CYS A C 1
ATOM 756 O O . CYS A 1 97 ? 35.081 -27.104 -65.852 1.00 41.38 97 CYS A O 1
ATOM 758 N N . GLY A 1 98 ? 36.869 -25.780 -66.225 1.00 41.66 98 GLY A N 1
ATOM 759 C CA . GLY A 1 98 ? 36.335 -24.964 -67.325 1.00 41.66 98 GLY A CA 1
ATOM 760 C C . GLY A 1 98 ? 35.738 -23.586 -67.001 1.00 41.66 98 GLY A C 1
ATOM 761 O O . GLY A 1 98 ? 34.581 -23.524 -66.622 1.00 41.66 98 GLY A O 1
ATOM 762 N N . GLN A 1 99 ? 36.521 -22.531 -67.311 1.00 41.78 99 GLN A N 1
ATOM 763 C CA . GLN A 1 99 ? 36.153 -21.283 -68.039 1.00 41.78 99 GLN A CA 1
ATOM 764 C C . GLN A 1 99 ? 35.057 -20.368 -67.424 1.00 41.78 99 GLN A C 1
ATOM 766 O O . GLN A 1 99 ? 34.011 -20.836 -67.015 1.00 41.78 99 GLN A O 1
ATOM 771 N N . SER A 1 100 ? 35.131 -19.033 -67.344 1.00 44.28 100 SER A N 1
ATOM 772 C CA . SER A 1 100 ? 35.901 -17.973 -68.017 1.00 44.28 100 SER A CA 1
ATOM 773 C C . SER A 1 100 ? 35.726 -16.640 -67.239 1.00 44.28 100 SER A C 1
ATOM 775 O O . SER A 1 100 ? 34.856 -16.562 -66.371 1.00 44.28 100 SER A O 1
ATOM 777 N N . PRO A 1 101 ? 36.511 -15.581 -67.535 1.00 62.03 101 PRO A N 1
ATOM 778 C CA . PRO A 1 101 ? 36.497 -14.311 -66.807 1.00 62.03 101 PRO A CA 1
ATOM 779 C C . PRO A 1 101 ? 35.505 -13.297 -67.403 1.00 62.03 101 PRO A C 1
ATOM 781 O O . PRO A 1 101 ? 35.427 -13.142 -68.620 1.00 62.03 101 PRO A O 1
ATOM 784 N N . VAL A 1 102 ? 34.814 -12.538 -66.547 1.00 50.22 102 VAL A N 1
ATOM 785 C CA . VAL A 1 102 ? 34.189 -11.259 -66.920 1.00 50.22 102 VAL A CA 1
ATOM 786 C C . VAL A 1 102 ? 34.538 -10.181 -65.904 1.00 50.22 102 VAL A C 1
ATOM 788 O O . VAL A 1 102 ? 34.752 -10.432 -64.721 1.00 50.22 102 VAL A O 1
ATOM 791 N N . SER A 1 103 ? 34.676 -8.986 -66.453 1.00 49.69 103 SER A N 1
ATOM 792 C CA . SER A 1 103 ? 35.462 -7.868 -65.971 1.00 49.69 103 SER A CA 1
ATOM 793 C C . SER A 1 103 ? 34.562 -6.763 -65.407 1.00 49.69 103 SER A C 1
ATOM 795 O O . SER A 1 103 ? 33.429 -6.609 -65.853 1.00 49.69 103 SER A O 1
ATOM 797 N N . VAL A 1 104 ? 35.143 -5.970 -64.497 1.00 50.06 104 VAL A N 1
ATOM 798 C CA . VAL A 1 104 ? 34.802 -4.597 -64.055 1.00 50.06 104 VAL A CA 1
ATOM 799 C C . VAL A 1 104 ? 33.393 -4.261 -63.535 1.00 50.06 104 VAL A C 1
ATOM 801 O O . VAL A 1 104 ? 32.444 -4.124 -64.297 1.00 50.06 104 VAL A O 1
ATOM 804 N N . LYS A 1 105 ? 33.333 -3.837 -62.264 1.00 46.09 105 LYS A N 1
ATOM 805 C CA . LYS A 1 105 ? 33.337 -2.403 -61.887 1.00 46.09 105 LYS A CA 1
ATOM 806 C C . LYS A 1 105 ? 33.427 -2.254 -60.363 1.00 46.09 105 LYS A C 1
ATOM 808 O O . LYS A 1 105 ? 32.496 -2.566 -59.634 1.00 46.09 105 LYS A O 1
ATOM 813 N N . SER A 1 106 ? 34.578 -1.790 -59.892 1.00 55.25 106 SER A N 1
ATOM 814 C CA . SER A 1 106 ? 34.784 -1.306 -58.529 1.00 55.25 106 SER A CA 1
ATOM 815 C C . SER A 1 106 ? 34.338 0.154 -58.461 1.00 55.25 106 SER A C 1
ATOM 817 O O . SER A 1 106 ? 35.059 1.037 -58.928 1.00 55.25 106 SER A O 1
ATOM 819 N N . GLU A 1 107 ? 33.142 0.387 -57.923 1.00 57.59 107 GLU A N 1
ATOM 820 C CA . GLU A 1 107 ? 32.690 1.715 -57.501 1.00 57.59 107 GLU A CA 1
ATOM 821 C C . GLU A 1 107 ? 33.322 2.095 -56.147 1.00 57.59 107 GLU A C 1
ATOM 823 O O . GLU A 1 107 ? 33.625 1.212 -55.334 1.00 57.59 107 GLU A O 1
ATOM 828 N N . PRO A 1 108 ? 33.586 3.391 -55.912 1.00 58.75 108 PRO A N 1
ATOM 829 C CA . PRO A 1 108 ? 34.300 3.856 -54.735 1.00 58.75 108 PRO A CA 1
ATOM 830 C C . PRO A 1 108 ? 33.412 3.713 -53.496 1.00 58.75 108 PRO A C 1
ATOM 832 O O . PRO A 1 108 ? 32.317 4.265 -53.447 1.00 58.75 108 PRO A O 1
ATOM 835 N N . LYS A 1 109 ? 33.890 2.977 -52.484 1.00 59.34 109 LYS A N 1
ATOM 836 C CA . LYS A 1 109 ? 33.290 2.994 -51.146 1.00 59.34 109 LYS A CA 1
ATOM 837 C C . LYS A 1 109 ? 33.433 4.404 -50.584 1.00 59.34 109 LYS A C 1
ATOM 839 O O . LYS A 1 109 ? 34.552 4.839 -50.308 1.00 59.34 109 LYS A O 1
ATOM 844 N N . GLU A 1 110 ? 32.305 5.090 -50.457 1.00 59.31 110 GLU A N 1
ATOM 845 C CA . GLU A 1 110 ? 32.187 6.311 -49.674 1.00 59.31 110 GLU A CA 1
ATOM 846 C C . GLU A 1 110 ? 32.749 6.050 -48.272 1.00 59.31 110 GLU A C 1
ATOM 848 O O . GLU A 1 110 ? 32.434 5.052 -47.623 1.00 59.31 110 GLU A O 1
ATOM 853 N N . ILE A 1 111 ? 33.675 6.908 -47.857 1.00 62.88 111 ILE A N 1
ATOM 854 C CA . ILE A 1 111 ? 34.213 6.925 -46.504 1.00 62.88 111 ILE A CA 1
ATOM 855 C C . ILE A 1 111 ? 33.131 7.592 -45.659 1.00 62.88 111 ILE A C 1
ATOM 857 O O . ILE A 1 111 ? 32.903 8.793 -45.803 1.00 62.88 111 ILE A O 1
ATOM 861 N N . ASP A 1 112 ? 32.446 6.806 -44.831 1.00 62.47 112 ASP A N 1
ATOM 862 C CA . ASP A 1 112 ? 31.462 7.311 -43.874 1.00 62.47 112 ASP A CA 1
ATOM 863 C C . ASP A 1 112 ? 32.084 8.424 -43.001 1.00 62.47 112 ASP A C 1
ATOM 865 O O . ASP A 1 112 ? 33.244 8.305 -42.584 1.00 62.47 112 ASP A O 1
ATOM 869 N N . PRO A 1 113 ? 31.352 9.516 -42.710 1.00 61.47 113 PRO A N 1
ATOM 870 C CA . PRO A 1 113 ? 31.861 10.621 -41.910 1.00 61.47 113 PRO A CA 1
ATOM 871 C C . PRO A 1 113 ? 32.129 10.166 -40.470 1.00 61.47 113 PRO A C 1
ATOM 873 O O . PRO A 1 113 ? 31.228 9.985 -39.653 1.00 61.47 113 PRO A O 1
ATOM 876 N N . VAL A 1 114 ? 33.408 10.004 -40.143 1.00 61.41 114 VAL A N 1
ATOM 877 C CA . VAL A 1 114 ? 33.912 9.836 -38.777 1.00 61.41 114 VAL A CA 1
ATOM 878 C C . VAL A 1 114 ? 33.808 11.201 -38.082 1.00 61.41 114 VAL A C 1
ATOM 880 O O . VAL A 1 114 ? 34.757 11.979 -38.142 1.00 61.41 114 VAL A O 1
ATOM 883 N N . GLY A 1 115 ? 32.641 11.551 -37.521 1.00 62.03 115 GLY A N 1
ATOM 884 C CA . GLY A 1 115 ? 32.417 12.940 -37.084 1.00 62.03 115 GLY A CA 1
ATOM 885 C C . GLY A 1 115 ? 31.445 13.255 -35.942 1.00 62.03 115 GLY A C 1
ATOM 886 O O . GLY A 1 115 ? 31.484 14.396 -35.506 1.00 62.03 115 GLY A O 1
ATOM 887 N N . ASP A 1 116 ? 30.636 12.322 -35.418 1.00 59.84 116 ASP A N 1
ATOM 888 C CA . ASP A 1 116 ? 29.576 12.687 -34.440 1.00 59.84 116 ASP A CA 1
ATOM 889 C C . ASP A 1 116 ? 29.614 11.948 -33.085 1.00 59.84 116 ASP A C 1
ATOM 891 O O . ASP A 1 116 ? 28.841 12.261 -32.181 1.00 59.84 116 ASP A O 1
ATOM 895 N N . HIS A 1 117 ? 30.542 11.007 -32.871 1.00 75.88 117 HIS A N 1
ATOM 896 C CA . HIS A 1 117 ? 30.587 10.226 -31.619 1.00 75.88 117 HIS A CA 1
ATOM 897 C C . HIS A 1 117 ? 30.912 11.066 -30.368 1.00 75.88 117 HIS A C 1
ATOM 899 O O . HIS A 1 117 ? 30.464 10.737 -29.267 1.00 75.88 117 HIS A O 1
ATOM 905 N N . ASP A 1 118 ? 31.667 12.156 -30.518 1.00 82.69 118 ASP A N 1
ATOM 906 C CA . ASP A 1 118 ? 32.042 13.012 -29.387 1.00 82.69 118 ASP A CA 1
ATOM 907 C C . ASP A 1 118 ? 30.854 13.837 -28.866 1.00 82.69 118 ASP A C 1
ATOM 909 O O . ASP A 1 118 ? 30.732 14.059 -27.659 1.00 82.69 118 ASP A O 1
ATOM 913 N N . ALA A 1 119 ? 29.939 14.244 -29.753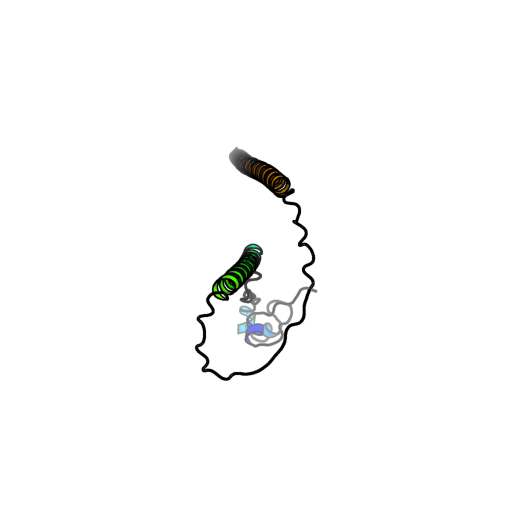 1.00 87.00 119 ALA A N 1
ATOM 914 C CA . ALA A 1 119 ? 28.726 14.967 -29.376 1.00 87.00 119 ALA A CA 1
ATOM 915 C C . ALA A 1 119 ? 27.753 14.066 -28.595 1.00 87.00 119 ALA A C 1
ATOM 917 O O . ALA A 1 119 ? 27.211 14.484 -27.568 1.00 87.00 119 ALA A O 1
ATOM 918 N N . ASP A 1 120 ? 27.607 12.809 -29.020 1.00 89.94 120 ASP A N 1
ATOM 919 C CA . ASP A 1 120 ? 26.768 11.818 -28.338 1.00 89.94 120 ASP A CA 1
ATOM 920 C C . ASP A 1 120 ? 27.297 11.479 -26.935 1.00 89.94 120 ASP A C 1
ATOM 922 O O . ASP A 1 120 ? 26.529 11.366 -25.975 1.00 89.94 120 ASP A O 1
ATOM 926 N N . MET A 1 121 ? 28.620 11.381 -26.777 1.00 94.06 121 MET A N 1
ATOM 927 C CA . MET A 1 121 ? 29.249 11.159 -25.473 1.00 94.06 121 MET A CA 1
ATOM 928 C C . MET A 1 121 ? 29.016 12.334 -24.510 1.00 94.06 121 MET A C 1
ATOM 930 O O . MET A 1 121 ? 28.737 12.115 -23.326 1.00 94.06 121 MET A O 1
ATOM 934 N N . LEU A 1 122 ? 29.103 13.576 -24.997 1.00 95.00 122 LEU A N 1
ATOM 935 C CA . LEU A 1 122 ? 28.833 14.770 -24.190 1.00 95.00 122 LEU A CA 1
ATOM 936 C C . LEU A 1 122 ? 27.365 14.853 -23.764 1.00 95.00 122 LEU A C 1
ATOM 938 O O . LEU A 1 122 ? 27.083 15.172 -22.608 1.00 95.00 122 LEU A O 1
ATOM 942 N N . LEU A 1 123 ? 26.434 14.509 -24.656 1.00 95.50 123 LEU A N 1
ATOM 943 C CA . LEU A 1 123 ? 25.013 14.456 -24.324 1.00 95.50 123 LEU A CA 1
ATOM 944 C C . LEU A 1 123 ? 24.728 13.403 -23.244 1.00 95.50 123 LEU A C 1
ATOM 946 O O . LEU A 1 123 ? 23.979 13.668 -22.304 1.00 95.50 123 LEU A O 1
ATOM 950 N N . LEU A 1 124 ? 25.367 12.234 -23.327 1.00 95.38 124 LEU A N 1
ATOM 951 C CA . LEU A 1 124 ? 25.219 11.184 -22.322 1.00 95.38 124 LEU A CA 1
ATOM 952 C C . LEU A 1 124 ? 25.770 11.610 -20.951 1.00 95.38 124 LEU A C 1
ATOM 954 O O . LEU A 1 124 ? 25.168 11.319 -19.917 1.00 95.38 124 LEU A O 1
ATOM 958 N N . LEU A 1 125 ? 26.899 12.323 -20.925 1.00 96.94 125 LEU A N 1
ATOM 959 C CA . LEU A 1 125 ? 27.462 12.890 -19.695 1.00 96.94 125 LEU A CA 1
ATOM 960 C C . LEU A 1 125 ? 26.531 13.934 -19.071 1.00 96.94 125 LEU A C 1
ATOM 962 O O . LEU A 1 125 ? 26.334 13.920 -17.856 1.00 96.94 125 LEU A O 1
ATOM 966 N N . GLN A 1 126 ? 25.927 14.789 -19.896 1.00 97.38 126 GLN A N 1
ATOM 967 C CA . GLN A 1 126 ? 24.946 15.775 -19.450 1.00 97.38 126 GLN A CA 1
ATOM 968 C C . GLN A 1 126 ? 23.724 15.089 -18.825 1.00 97.38 126 GLN A C 1
ATOM 970 O O . GLN A 1 126 ? 23.351 15.404 -17.695 1.00 97.38 126 GLN A O 1
ATOM 975 N N . GLN A 1 127 ? 23.163 14.085 -19.504 1.00 97.75 127 GLN A N 1
ATOM 976 C CA . GLN A 1 127 ? 22.043 13.292 -18.984 1.00 97.75 127 GLN A CA 1
ATOM 977 C C . GLN A 1 127 ? 22.395 12.596 -17.667 1.00 97.75 127 GLN A C 1
ATOM 979 O O . GLN A 1 127 ? 21.576 12.534 -16.752 1.00 97.75 127 GLN A O 1
ATOM 984 N N . LYS A 1 128 ? 23.624 12.086 -17.544 1.00 97.00 128 LYS A N 1
ATOM 985 C CA . LYS A 1 128 ? 24.101 11.458 -16.312 1.00 97.00 128 LYS A CA 1
ATOM 986 C C . LYS A 1 128 ? 24.159 12.459 -15.157 1.00 97.00 128 LYS A C 1
ATOM 988 O O . LYS A 1 128 ? 23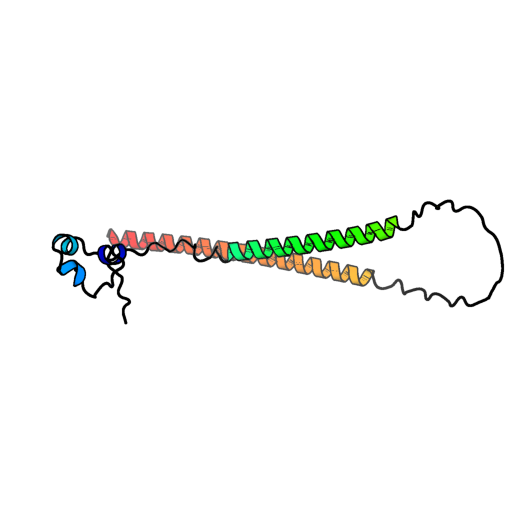.693 12.138 -14.068 1.00 97.00 128 LYS A O 1
ATOM 993 N N . TYR A 1 129 ? 24.693 13.657 -15.388 1.00 97.50 129 TYR A N 1
ATOM 994 C CA . TYR A 1 129 ? 24.752 14.704 -14.368 1.00 97.50 129 TYR A CA 1
ATOM 995 C C . TYR A 1 129 ? 23.351 15.150 -13.929 1.00 97.50 129 TYR A C 1
ATOM 997 O O . TYR A 1 129 ? 23.085 15.303 -12.737 1.00 97.50 129 TYR A O 1
ATOM 1005 N N . GLU A 1 130 ? 22.431 15.303 -14.882 1.00 97.12 130 GLU A N 1
ATOM 1006 C CA . GLU A 1 130 ? 21.032 15.636 -14.602 1.00 97.12 130 GLU A CA 1
ATOM 1007 C C . GLU A 1 130 ? 20.346 14.540 -13.778 1.00 97.12 130 GLU A C 1
ATOM 1009 O O . GLU A 1 130 ? 19.728 14.842 -12.757 1.00 97.12 130 GLU A O 1
ATOM 1014 N N . ALA A 1 131 ? 20.529 13.269 -14.145 1.00 96.69 131 ALA A N 1
ATOM 1015 C CA . ALA A 1 131 ? 19.991 12.137 -13.395 1.00 96.69 131 ALA A CA 1
ATOM 1016 C C . ALA A 1 131 ? 20.569 12.049 -11.969 1.00 96.69 131 ALA A C 1
ATOM 1018 O O . ALA A 1 131 ? 19.842 11.769 -11.013 1.00 96.69 131 ALA A O 1
ATOM 1019 N N . GLU A 1 132 ? 21.867 12.317 -11.798 1.00 97.06 132 GLU A N 1
ATOM 1020 C CA . GLU A 1 132 ? 22.506 12.377 -10.479 1.00 97.06 132 GLU A CA 1
ATOM 1021 C C . GLU A 1 132 ? 21.934 13.522 -9.625 1.00 97.06 132 GLU A C 1
ATOM 1023 O O . GLU A 1 132 ? 21.647 13.326 -8.441 1.00 97.06 132 GLU A O 1
ATOM 1028 N N . ALA A 1 133 ? 21.694 14.694 -10.219 1.00 97.81 133 ALA A N 1
ATOM 1029 C CA . ALA A 1 133 ? 21.071 15.825 -9.537 1.00 97.81 133 ALA A CA 1
ATOM 1030 C C . ALA A 1 133 ? 19.609 15.538 -9.145 1.00 97.81 133 ALA A C 1
ATOM 1032 O O . ALA A 1 133 ? 19.178 15.890 -8.042 1.00 97.81 133 ALA A O 1
ATOM 1033 N N . GLU A 1 134 ? 18.838 14.872 -10.007 1.00 97.75 134 GLU A N 1
ATOM 1034 C CA . GLU A 1 134 ? 17.476 14.434 -9.685 1.00 97.75 134 GLU A CA 1
ATOM 1035 C C . GLU A 1 134 ? 17.457 13.431 -8.530 1.00 97.75 134 GLU A C 1
ATOM 1037 O O . GLU A 1 134 ? 16.645 13.564 -7.610 1.00 97.75 134 GLU A O 1
ATOM 1042 N N . LEU A 1 135 ? 18.386 12.472 -8.519 1.00 97.75 135 LEU A N 1
ATOM 1043 C CA . LEU A 1 135 ? 18.506 11.506 -7.431 1.00 97.75 135 LEU A CA 1
ATOM 1044 C C . LEU A 1 135 ? 18.787 12.198 -6.090 1.00 97.75 135 LEU A C 1
ATOM 1046 O O . LEU A 1 135 ? 18.167 11.855 -5.081 1.00 97.75 135 LEU A O 1
ATOM 1050 N N . GLN A 1 136 ? 19.664 13.206 -6.077 1.00 97.81 136 GLN A N 1
ATOM 1051 C CA . GLN A 1 136 ? 19.936 14.006 -4.879 1.00 97.81 136 GLN A CA 1
ATOM 1052 C C . GLN A 1 136 ? 18.691 14.765 -4.396 1.00 97.81 136 GLN A C 1
ATOM 1054 O O . GLN A 1 136 ? 18.397 14.760 -3.198 1.00 97.81 136 GLN A O 1
ATOM 1059 N N . ARG A 1 137 ? 17.907 15.360 -5.308 1.00 98.31 137 ARG A N 1
ATOM 1060 C CA . ARG A 1 137 ? 16.633 16.019 -4.956 1.00 98.31 137 ARG A CA 1
ATOM 1061 C C . ARG A 1 137 ? 15.637 15.039 -4.342 1.00 98.31 137 ARG A C 1
ATOM 1063 O O . ARG A 1 137 ? 15.011 15.356 -3.334 1.00 98.31 137 ARG A O 1
ATOM 1070 N N . ILE A 1 138 ? 15.508 13.840 -4.911 1.00 97.69 138 ILE A N 1
ATOM 1071 C CA . ILE A 1 138 ? 14.622 12.795 -4.380 1.00 97.69 138 ILE A CA 1
ATOM 1072 C C . ILE A 1 138 ? 15.053 12.390 -2.966 1.00 97.69 138 ILE A C 1
ATOM 1074 O O . ILE A 1 138 ? 14.209 12.290 -2.076 1.00 97.69 138 ILE A O 1
ATOM 1078 N N . GLN A 1 139 ? 16.354 12.199 -2.732 1.00 98.12 139 GLN A N 1
ATOM 1079 C CA . GLN A 1 139 ? 16.882 11.879 -1.402 1.00 98.12 139 GLN A CA 1
ATOM 1080 C C . GLN A 1 139 ? 16.596 12.989 -0.382 1.00 98.12 139 GLN A C 1
ATOM 1082 O O . GLN A 1 139 ? 16.218 12.700 0.755 1.00 98.12 139 GLN A O 1
ATOM 1087 N N . GLN A 1 140 ? 16.722 14.257 -0.782 1.00 98.31 140 GLN A N 1
ATOM 1088 C CA . GLN A 1 140 ? 16.382 15.387 0.079 1.00 98.31 140 GLN A CA 1
ATOM 1089 C C . GLN A 1 140 ? 14.890 15.396 0.442 1.00 98.31 140 GLN A C 1
ATOM 1091 O O . GLN A 1 140 ? 14.553 15.497 1.620 1.00 98.31 140 GLN A O 1
ATOM 1096 N N . LEU A 1 141 ? 14.002 15.206 -0.536 1.00 98.19 141 LEU A N 1
ATOM 1097 C CA . LEU A 1 141 ? 12.557 15.132 -0.294 1.00 98.19 141 LEU A CA 1
ATOM 1098 C C . LEU A 1 141 ? 12.183 13.969 0.633 1.00 98.19 141 LEU A C 1
ATOM 1100 O O . LEU A 1 141 ? 11.318 14.114 1.493 1.00 98.19 141 LEU A O 1
ATOM 1104 N N . GLN A 1 142 ? 12.844 12.817 0.495 1.00 97.81 142 GLN A N 1
ATOM 1105 C CA . GLN A 1 142 ? 12.647 11.687 1.406 1.00 97.81 142 GLN A CA 1
ATOM 1106 C C . GLN A 1 142 ? 13.042 12.039 2.843 1.00 97.81 142 GLN A C 1
ATOM 1108 O O . GLN A 1 142 ? 12.324 11.682 3.778 1.00 97.81 142 GLN A O 1
ATOM 1113 N N . LYS A 1 143 ? 14.149 12.767 3.022 1.00 98.25 143 LYS A N 1
ATOM 1114 C CA . LYS A 1 143 ? 14.590 13.243 4.336 1.00 98.25 143 LYS A CA 1
ATOM 1115 C C . LYS A 1 143 ? 13.593 14.234 4.945 1.00 98.25 143 LYS A C 1
ATOM 1117 O O . LYS A 1 143 ? 13.230 14.081 6.106 1.00 98.25 143 LYS A O 1
ATOM 1122 N N . GLU A 1 144 ? 13.115 15.200 4.165 1.00 98.25 144 GLU A N 1
ATOM 1123 C CA . GLU A 1 144 ? 12.113 16.178 4.612 1.00 98.25 144 GLU A CA 1
ATOM 1124 C C . GLU A 1 144 ? 10.789 15.500 4.997 1.00 98.25 144 GLU A C 1
ATOM 1126 O O . GLU A 1 144 ? 10.197 15.818 6.027 1.00 98.25 144 GLU A O 1
ATOM 1131 N N . LEU A 1 145 ? 10.338 14.515 4.214 1.00 98.44 145 LEU A N 1
ATOM 1132 C CA . LEU A 1 145 ? 9.131 13.746 4.519 1.00 98.44 145 LEU A CA 1
ATOM 1133 C C . LEU A 1 145 ? 9.279 12.935 5.816 1.00 98.44 145 LEU A C 1
ATOM 1135 O O . LEU A 1 145 ? 8.344 12.868 6.617 1.00 98.44 145 LEU A O 1
ATOM 1139 N N . GLN A 1 146 ? 10.451 12.338 6.034 1.00 98.19 146 GLN A N 1
ATOM 1140 C CA . GLN A 1 146 ? 10.763 11.612 7.263 1.00 98.19 146 GLN A CA 1
ATOM 1141 C C . GLN A 1 146 ? 10.726 12.546 8.481 1.00 98.19 146 GLN A C 1
ATOM 1143 O O . GLN A 1 146 ? 10.088 12.226 9.484 1.00 98.19 146 GLN A O 1
ATOM 1148 N N . GLU A 1 147 ? 11.330 13.729 8.373 1.00 98.44 147 GLU A N 1
ATOM 1149 C CA . GLU A 1 147 ? 11.308 14.745 9.429 1.00 98.44 147 GLU A CA 1
ATOM 1150 C C . GLU A 1 147 ? 9.878 15.227 9.726 1.00 98.44 147 GLU A C 1
ATOM 1152 O O . GLU A 1 147 ? 9.477 15.354 10.885 1.00 98.44 147 GLU A O 1
ATOM 1157 N N . GLN A 1 148 ? 9.053 15.434 8.695 1.00 97.94 148 GLN A N 1
ATOM 1158 C CA . GLN A 1 148 ? 7.638 15.772 8.872 1.00 97.94 148 GLN A CA 1
ATOM 1159 C C . GLN A 1 148 ? 6.869 14.681 9.626 1.00 97.94 148 GLN A C 1
ATOM 1161 O O . GLN A 1 148 ? 6.049 14.994 10.495 1.00 97.94 148 GLN A O 1
ATOM 1166 N N . TYR A 1 149 ? 7.131 13.408 9.321 1.00 98.31 149 TYR A N 1
ATOM 1167 C CA . TYR A 1 149 ? 6.510 12.287 10.020 1.00 98.31 149 TYR A CA 1
ATOM 1168 C C . TYR A 1 149 ? 6.915 12.248 11.499 1.00 98.31 149 TYR A C 1
ATOM 1170 O O . TYR A 1 149 ? 6.057 12.106 12.373 1.00 98.31 149 TYR A O 1
ATOM 1178 N N . GLU A 1 150 ? 8.198 12.440 11.801 1.00 98.06 150 GLU A N 1
ATOM 1179 C CA . GLU A 1 150 ? 8.705 12.496 13.176 1.00 98.06 150 GLU A CA 1
ATOM 1180 C C . GLU A 1 150 ? 8.093 13.665 13.958 1.00 98.06 150 GLU A C 1
ATOM 1182 O O . GLU A 1 150 ? 7.567 13.473 15.059 1.00 98.06 150 GLU A O 1
ATOM 1187 N N . ASN A 1 151 ? 8.036 14.852 13.352 1.00 98.19 151 ASN A N 1
ATOM 1188 C CA . ASN A 1 151 ? 7.378 16.020 13.934 1.00 98.19 151 ASN A CA 1
ATOM 1189 C C . ASN A 1 151 ? 5.889 15.760 14.220 1.00 98.19 151 ASN A C 1
ATOM 1191 O O . ASN A 1 151 ? 5.378 16.114 15.288 1.00 98.19 151 ASN A O 1
ATOM 1195 N N . GLN A 1 152 ? 5.181 15.087 13.307 1.00 98.56 152 GLN A N 1
ATOM 1196 C CA . GLN A 1 152 ? 3.784 14.704 13.511 1.00 98.56 152 GLN A CA 1
ATOM 1197 C C . GLN A 1 152 ? 3.619 13.732 14.693 1.00 98.56 152 GLN A C 1
ATOM 1199 O O . GLN A 1 152 ? 2.692 13.897 15.494 1.00 98.56 152 GLN A O 1
ATOM 1204 N N . GLN A 1 153 ? 4.517 12.753 14.843 1.00 98.44 153 GLN A N 1
ATOM 1205 C CA . GLN A 1 153 ? 4.507 11.807 15.966 1.00 98.44 153 GLN A CA 1
ATOM 1206 C C . GLN A 1 153 ? 4.736 12.511 17.308 1.00 98.44 153 GLN A C 1
ATOM 1208 O O . GLN A 1 153 ? 4.011 12.259 18.278 1.00 98.44 153 GLN A O 1
ATOM 1213 N N . VAL A 1 154 ? 5.685 13.450 17.362 1.00 98.62 154 VAL A N 1
ATOM 1214 C CA . VAL A 1 154 ? 5.939 14.268 18.556 1.00 98.62 154 VAL A CA 1
ATOM 1215 C C . VAL A 1 154 ? 4.694 15.072 18.929 1.00 98.62 154 VAL A C 1
ATOM 1217 O O . VAL A 1 154 ? 4.236 14.991 20.072 1.00 98.62 154 VAL A O 1
ATOM 1220 N N . LEU A 1 155 ? 4.077 15.774 17.973 1.00 98.56 155 LEU A N 1
ATOM 1221 C CA . LEU A 1 155 ? 2.845 16.538 18.209 1.00 98.56 155 LEU A CA 1
ATOM 1222 C C . LEU A 1 155 ? 1.700 15.659 18.720 1.00 98.56 155 LEU A C 1
ATOM 1224 O O . LEU A 1 155 ? 0.973 16.053 19.636 1.00 98.56 155 LEU A O 1
ATOM 1228 N N . TYR A 1 156 ? 1.536 14.463 18.155 1.00 98.44 156 TYR A N 1
ATOM 1229 C CA . TYR A 1 156 ? 0.538 13.503 18.615 1.00 98.44 156 TYR A CA 1
ATOM 1230 C C . TYR A 1 156 ? 0.795 13.071 20.067 1.00 98.44 156 TYR A C 1
ATOM 1232 O O . TYR A 1 156 ? -0.126 13.077 20.889 1.00 98.44 156 TYR A O 1
ATOM 1240 N N . SER A 1 157 ? 2.048 12.763 20.411 1.00 98.44 157 SER A N 1
ATOM 1241 C CA . SER A 1 157 ? 2.426 12.376 21.773 1.00 98.44 157 SER A CA 1
ATOM 1242 C C . SER A 1 157 ? 2.164 13.491 22.795 1.00 98.44 157 SER A C 1
ATOM 1244 O O . SER A 1 157 ? 1.600 13.227 23.858 1.00 98.44 157 SER A O 1
ATOM 1246 N N . LEU A 1 158 ? 2.471 14.746 22.445 1.00 98.44 158 LEU A N 1
ATOM 1247 C CA . LEU A 1 158 ? 2.234 15.916 23.293 1.00 98.44 158 LEU A CA 1
ATOM 1248 C C . LEU A 1 158 ? 0.741 16.138 23.537 1.00 98.44 158 LEU A C 1
ATOM 1250 O O . LEU A 1 158 ? 0.324 16.318 24.681 1.00 98.44 158 LEU A O 1
ATOM 1254 N N . LYS A 1 159 ? -0.084 16.055 22.486 1.00 98.50 159 LYS A N 1
ATOM 1255 C CA . LYS A 1 159 ? -1.547 16.148 22.612 1.00 98.50 159 LYS A CA 1
ATOM 1256 C C . LYS A 1 159 ? -2.102 15.059 23.528 1.00 98.50 159 LYS A C 1
ATOM 1258 O O . LYS A 1 159 ? -2.935 15.346 24.383 1.00 98.50 159 LYS A O 1
ATOM 1263 N N . LYS A 1 160 ? -1.608 13.825 23.401 1.00 98.19 160 LYS A N 1
ATOM 1264 C CA . LYS A 1 160 ? -2.007 12.714 24.273 1.00 98.19 160 LYS A CA 1
ATOM 1265 C C . LYS A 1 160 ? -1.631 12.971 25.737 1.00 98.19 160 LYS A C 1
ATOM 1267 O O . LYS A 1 160 ? -2.455 12.743 26.618 1.00 98.19 160 LYS A O 1
ATOM 1272 N N . GLN A 1 161 ? -0.428 13.481 26.008 1.00 97.56 161 GLN A N 1
ATOM 1273 C CA . GLN A 1 161 ? -0.013 13.850 27.369 1.00 97.56 161 GLN A CA 1
ATOM 1274 C C . GLN A 1 161 ? -0.874 14.981 27.950 1.00 97.56 161 GLN A C 1
ATOM 1276 O O . GLN A 1 161 ? -1.236 14.934 29.124 1.00 97.56 161 GLN A O 1
ATOM 1281 N N . GLN A 1 162 ? -1.237 15.983 27.143 1.00 97.56 162 GLN A N 1
ATOM 1282 C CA . GLN A 1 162 ? -2.131 17.066 27.568 1.00 97.56 162 GLN A CA 1
ATOM 1283 C C . GLN A 1 162 ? -3.529 16.544 27.925 1.00 97.56 162 GLN A C 1
ATOM 1285 O O . GLN A 1 162 ? -4.051 16.893 28.980 1.00 97.56 162 GLN A O 1
ATOM 1290 N N . GLN A 1 163 ? -4.100 15.661 27.099 1.00 96.69 163 GLN A N 1
ATOM 1291 C CA . GLN A 1 163 ? -5.391 15.021 27.378 1.00 96.69 163 GLN A CA 1
ATOM 1292 C C . GLN A 1 163 ? -5.357 14.191 28.666 1.00 96.69 163 GLN A C 1
ATOM 1294 O O . GLN A 1 163 ? -6.298 14.238 29.451 1.00 96.69 163 GLN A O 1
ATOM 1299 N N . GLN A 1 164 ? -4.262 13.465 28.915 1.00 96.50 164 GLN A N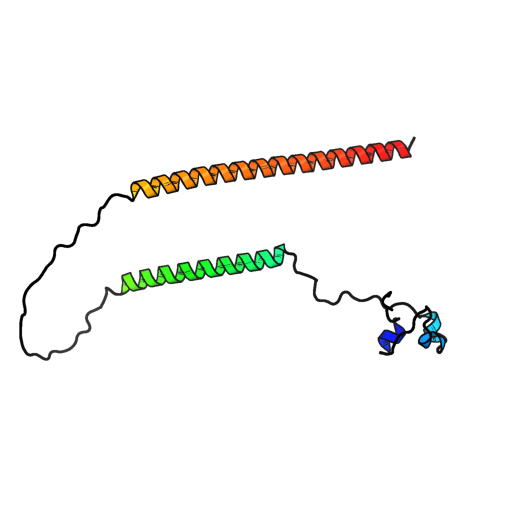 1
ATOM 1300 C CA . GLN A 1 164 ? -4.090 12.728 30.167 1.00 96.50 164 GLN A CA 1
ATOM 1301 C C . GLN A 1 164 ? -4.066 13.676 31.369 1.00 96.50 164 GLN A C 1
ATOM 1303 O O . GLN A 1 164 ? -4.800 13.446 32.321 1.00 96.50 164 GLN A O 1
ATOM 1308 N N . LYS A 1 165 ? -3.298 14.772 31.313 1.00 96.94 165 LYS A N 1
ATOM 1309 C CA . LYS A 1 165 ? -3.253 15.766 32.401 1.00 96.94 165 LYS A CA 1
ATOM 1310 C C . LYS A 1 165 ? -4.628 16.367 32.705 1.00 96.94 165 LYS A C 1
ATOM 1312 O O . LYS A 1 165 ? -4.957 16.524 33.871 1.00 96.94 165 LYS A O 1
ATOM 1317 N N . GLN A 1 166 ? -5.440 16.637 31.682 1.00 95.38 166 GLN A N 1
ATOM 1318 C CA . GLN A 1 166 ? -6.805 17.151 31.858 1.00 95.38 166 GLN A CA 1
ATOM 1319 C C . GLN A 1 166 ? -7.757 16.161 32.544 1.00 95.38 166 GLN A C 1
ATOM 1321 O O . GLN A 1 166 ? -8.750 16.592 33.109 1.00 95.38 166 GLN A O 1
ATOM 1326 N N . HIS A 1 167 ? -7.481 14.856 32.499 1.00 93.81 167 HIS A N 1
ATOM 1327 C CA . HIS A 1 167 ? -8.325 13.840 33.135 1.00 93.81 167 HIS A CA 1
ATOM 1328 C C . HIS A 1 167 ? -7.963 13.595 34.616 1.00 93.81 167 HIS A C 1
ATOM 1330 O O . HIS A 1 167 ? -8.732 12.964 35.339 1.00 93.81 167 HIS A O 1
ATOM 1336 N N . TYR A 1 168 ? -6.787 14.036 35.075 1.00 88.44 168 TYR A N 1
ATOM 1337 C CA . TYR A 1 168 ? -6.318 13.829 36.455 1.00 88.44 168 TYR A CA 1
ATOM 1338 C C . TYR A 1 168 ? -6.422 15.079 37.350 1.00 88.44 168 TYR A C 1
ATOM 1340 O O . TYR A 1 168 ? -6.120 14.977 38.539 1.00 88.44 168 TYR A O 1
ATOM 1348 N N . CYS A 1 169 ? -6.826 16.228 36.803 1.00 71.44 169 CYS A N 1
ATOM 1349 C CA . CYS A 1 169 ? -7.149 17.450 37.549 1.00 71.44 169 CYS A CA 1
ATOM 1350 C C . CYS A 1 169 ? -8.664 17.594 37.700 1.00 71.44 169 CYS A C 1
ATOM 1352 O O . CYS A 1 169 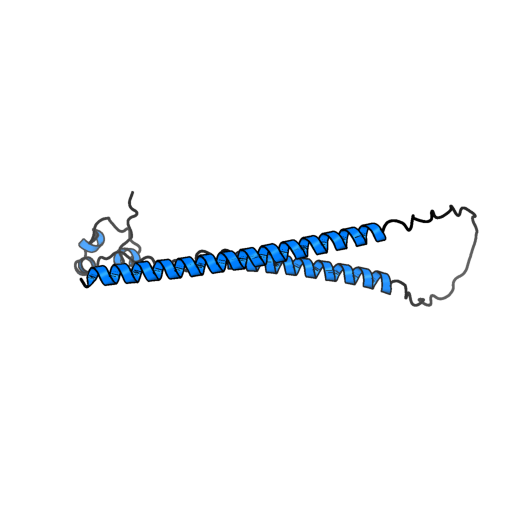? -9.084 18.074 38.773 1.00 71.44 169 CYS A O 1
#

Radius of gyration: 39.74 Å; chains: 1; bounding box: 80×51×106 Å

Sequence (169 aa):
MIPVIACANCKRSHIKCDSGRPCQNCLKHPSKALTCRDAIPKPRGRPKGGSKAAAEAIFQARLQQQQQQQQQQQQQQLRDQYQGHISRPRMMSQSSCGQSPVSVKSEPKEIDPVGDHDADMLLLLQQKYEAEAELQRIQQLQKELQEQYENQQVLYSLKKQQQQKQHYC

pLDDT: mean 82.51, std 17.71, range [41.38, 98.62]